Protein AF-A0A936RX05-F1 (afdb_monomer_lite)

Sequence (104 aa):
MRILAAISLMVVLGGCATAYQSEGLSGGFSETQLDTNVFRVSFRGNGYTRAERAEELALLRGAELTLKNGFTHFAIIDGRTREQSGTYTTPTQSYTTANATAYG

Radius of gyration: 24.79 Å; chains: 1; bounding box: 74×24×70 Å

Structure (mmCIF, N/CA/C/O backbone):
data_AF-A0A936RX05-F1
#
_entry.id   AF-A0A936RX05-F1
#
loop_
_atom_site.group_PDB
_atom_site.id
_atom_site.type_symbol
_atom_site.label_atom_id
_atom_site.label_alt_id
_atom_site.label_comp_id
_atom_site.label_asym_id
_atom_site.label_entity_id
_atom_site.label_seq_id
_atom_site.pdbx_PDB_ins_code
_atom_site.Cartn_x
_atom_site.Cartn_y
_atom_site.Cartn_z
_atom_site.occupancy
_atom_site.B_iso_or_equiv
_atom_site.auth_seq_id
_atom_site.auth_comp_id
_atom_site.auth_asym_id
_atom_site.auth_atom_id
_atom_site.pdbx_PDB_model_num
ATOM 1 N N . MET A 1 1 ? 31.936 6.430 16.801 1.00 51.91 1 MET A N 1
ATOM 2 C CA . MET A 1 1 ? 32.255 5.518 15.671 1.00 51.91 1 MET A CA 1
ATOM 3 C C . MET A 1 1 ? 31.470 4.206 15.673 1.00 51.91 1 MET A C 1
ATOM 5 O O . MET A 1 1 ? 31.024 3.819 14.607 1.00 51.91 1 MET A O 1
ATOM 9 N N . ARG A 1 2 ? 31.232 3.541 16.816 1.00 55.16 2 ARG A N 1
ATOM 10 C CA . ARG A 1 2 ? 30.469 2.270 16.861 1.00 55.16 2 ARG A CA 1
ATOM 11 C C . ARG A 1 2 ? 29.003 2.386 16.411 1.00 55.16 2 ARG A C 1
ATOM 13 O O . ARG A 1 2 ? 28.511 1.516 15.709 1.00 55.16 2 ARG A O 1
ATOM 20 N N . ILE A 1 3 ? 28.338 3.486 16.767 1.00 59.44 3 ILE A N 1
ATOM 21 C CA . ILE A 1 3 ? 26.919 3.721 16.445 1.00 59.44 3 ILE A CA 1
ATOM 22 C C . ILE A 1 3 ? 26.735 4.061 14.953 1.00 59.44 3 ILE A C 1
ATOM 24 O O . ILE A 1 3 ? 25.807 3.577 14.321 1.00 59.44 3 ILE A O 1
ATOM 28 N N . LEU A 1 4 ? 27.672 4.813 14.360 1.00 58.31 4 LEU A N 1
ATOM 29 C CA . LEU A 1 4 ? 27.675 5.127 12.923 1.00 58.31 4 LEU A CA 1
ATOM 30 C C . LEU A 1 4 ? 27.853 3.870 12.055 1.00 58.31 4 LEU A C 1
ATOM 32 O O . LEU A 1 4 ? 27.174 3.735 11.044 1.00 58.31 4 LEU A O 1
ATOM 36 N N . ALA A 1 5 ? 28.704 2.930 12.483 1.00 61.88 5 ALA A N 1
ATOM 37 C CA . ALA A 1 5 ? 28.878 1.644 11.803 1.00 61.88 5 ALA A CA 1
ATOM 38 C C . ALA A 1 5 ? 27.637 0.736 11.918 1.00 61.88 5 ALA A C 1
ATOM 40 O O . ALA A 1 5 ? 27.309 0.013 10.983 1.00 61.88 5 ALA A O 1
ATOM 41 N N . ALA A 1 6 ? 26.917 0.794 13.044 1.00 62.09 6 ALA A N 1
ATOM 42 C CA . ALA A 1 6 ? 25.669 0.051 13.219 1.00 62.09 6 ALA A CA 1
ATOM 43 C C . ALA A 1 6 ? 24.541 0.596 12.321 1.00 62.09 6 ALA A C 1
ATOM 45 O O . ALA A 1 6 ? 23.805 -0.184 11.722 1.00 62.09 6 ALA A O 1
ATOM 46 N N . ILE A 1 7 ? 24.449 1.923 12.166 1.00 64.69 7 ILE A N 1
ATOM 47 C CA . ILE A 1 7 ? 23.476 2.565 11.266 1.00 64.69 7 ILE A CA 1
ATOM 48 C C . ILE A 1 7 ? 23.805 2.254 9.799 1.00 64.69 7 ILE A C 1
ATOM 50 O O . ILE A 1 7 ? 22.902 1.914 9.037 1.00 64.69 7 ILE A O 1
ATOM 54 N N . SER A 1 8 ? 25.085 2.296 9.399 1.00 61.25 8 SER A N 1
ATOM 55 C CA . SER A 1 8 ? 25.472 1.954 8.022 1.00 61.25 8 SER A CA 1
ATOM 56 C C . SER A 1 8 ? 25.199 0.487 7.690 1.00 61.25 8 SER A C 1
ATOM 58 O O . SER A 1 8 ? 24.792 0.186 6.573 1.00 61.25 8 SER A O 1
ATOM 60 N N . LEU A 1 9 ? 25.375 -0.424 8.654 1.00 63.91 9 LEU A N 1
ATOM 61 C CA . LEU A 1 9 ? 25.053 -1.838 8.470 1.00 63.91 9 LEU A CA 1
ATOM 62 C C . LEU A 1 9 ? 23.541 -2.053 8.300 1.00 63.91 9 LEU A C 1
ATOM 64 O O . LEU A 1 9 ? 23.131 -2.843 7.459 1.00 63.91 9 LEU A O 1
ATOM 68 N N . MET A 1 10 ? 22.706 -1.308 9.027 1.00 60.25 10 MET A N 1
ATOM 69 C CA . MET A 1 10 ? 21.246 -1.425 8.942 1.00 60.25 10 MET A CA 1
ATOM 70 C C . MET A 1 10 ? 20.677 -0.917 7.605 1.00 60.25 10 MET A C 1
ATOM 72 O O . MET A 1 10 ? 19.705 -1.475 7.104 1.00 60.25 10 MET A O 1
ATOM 76 N N . VAL A 1 11 ? 21.316 0.083 6.987 1.00 61.34 11 VAL A N 1
ATOM 77 C CA . VAL A 1 11 ? 20.944 0.593 5.652 1.00 61.34 11 VAL A CA 1
ATOM 78 C C . VAL A 1 11 ? 21.242 -0.423 4.543 1.00 61.34 11 VAL A C 1
ATOM 80 O O . VAL A 1 11 ? 20.492 -0.501 3.576 1.00 61.34 11 VAL A O 1
ATOM 83 N N . VAL A 1 12 ? 22.283 -1.249 4.691 1.00 60.34 12 VAL A N 1
ATOM 84 C CA . VAL A 1 12 ? 22.654 -2.261 3.681 1.00 60.34 12 VAL A CA 1
ATOM 85 C C . VAL A 1 12 ? 21.680 -3.449 3.658 1.00 60.34 12 VAL A C 1
ATOM 87 O O . VAL A 1 12 ? 21.532 -4.091 2.621 1.00 60.34 12 VAL A O 1
ATOM 90 N N . LEU A 1 13 ? 20.966 -3.724 4.758 1.00 58.09 13 LEU A N 1
ATOM 91 C CA . LEU A 1 13 ? 19.925 -4.764 4.798 1.00 58.09 13 LEU A CA 1
ATOM 92 C C . LEU A 1 13 ? 18.538 -4.263 4.353 1.00 58.09 13 LEU A C 1
ATOM 94 O O . LEU A 1 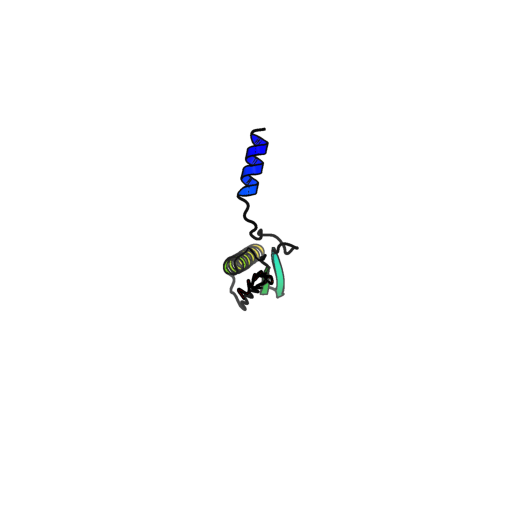13 ? 17.623 -5.071 4.183 1.00 58.09 13 LEU A O 1
ATOM 98 N N . GLY A 1 14 ? 18.368 -2.954 4.143 1.00 56.25 14 GLY A N 1
ATOM 99 C CA . GLY A 1 14 ? 17.151 -2.387 3.573 1.00 56.25 14 GLY A CA 1
ATOM 100 C C . GLY A 1 14 ? 17.071 -2.702 2.083 1.00 56.25 14 GLY A C 1
ATOM 101 O O . GLY A 1 14 ? 17.608 -1.966 1.259 1.00 56.25 14 GLY A O 1
ATOM 102 N N . GLY A 1 15 ? 16.419 -3.807 1.718 1.00 55.66 15 GLY A N 1
ATOM 103 C CA . GLY A 1 15 ? 16.159 -4.121 0.314 1.00 55.66 15 GLY A CA 1
ATOM 104 C C . GLY A 1 15 ? 15.426 -2.966 -0.380 1.00 55.66 15 GLY A C 1
ATOM 105 O O . GLY A 1 15 ? 14.539 -2.358 0.214 1.00 55.66 15 GLY A O 1
ATOM 106 N N . CYS A 1 16 ? 15.749 -2.691 -1.650 1.00 62.88 16 CYS A N 1
ATOM 107 C CA . CYS A 1 16 ? 15.069 -1.707 -2.519 1.00 62.88 16 CYS A CA 1
ATOM 108 C C . CYS A 1 16 ? 13.596 -2.060 -2.838 1.00 62.88 16 CYS A C 1
ATOM 110 O O . CYS A 1 16 ? 13.048 -1.643 -3.861 1.00 62.88 16 CYS A O 1
ATOM 112 N N . ALA A 1 17 ? 12.948 -2.851 -1.987 1.00 63.12 17 ALA A N 1
ATOM 113 C CA . ALA A 1 17 ? 11.536 -3.150 -2.087 1.00 63.12 17 ALA A CA 1
ATOM 114 C C . ALA A 1 17 ? 10.712 -1.903 -1.755 1.00 63.12 17 ALA A C 1
ATOM 116 O O . ALA A 1 17 ? 11.124 -1.012 -1.009 1.00 63.12 17 ALA A O 1
ATOM 117 N N . THR A 1 18 ? 9.525 -1.840 -2.337 1.00 72.62 18 THR A N 1
ATOM 118 C CA . THR A 1 18 ? 8.581 -0.749 -2.109 1.00 72.62 18 THR A CA 1
ATOM 119 C C . THR A 1 18 ? 8.112 -0.776 -0.659 1.00 72.62 18 THR A C 1
ATOM 121 O O . THR A 1 18 ? 7.586 -1.788 -0.195 1.00 72.62 18 THR A O 1
ATOM 124 N N . ALA A 1 19 ? 8.313 0.325 0.066 1.00 75.81 19 ALA A N 1
ATOM 125 C CA . ALA A 1 19 ? 7.802 0.465 1.424 1.00 75.81 19 ALA A CA 1
ATOM 126 C C . ALA A 1 19 ? 6.263 0.510 1.424 1.00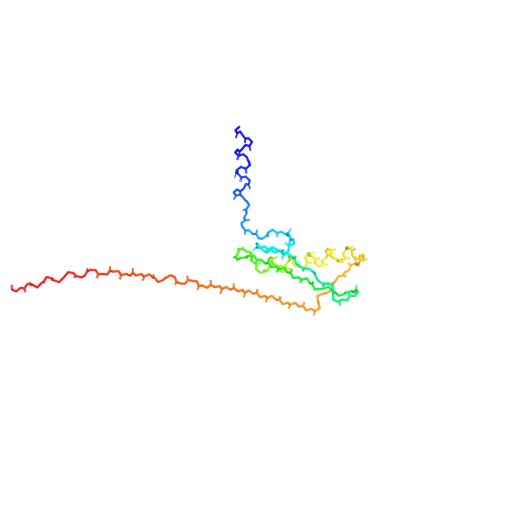 75.81 19 ALA A C 1
ATOM 128 O O . ALA A 1 19 ? 5.643 0.949 0.453 1.00 75.81 19 ALA A O 1
ATOM 129 N N . TYR A 1 20 ? 5.642 0.078 2.525 1.00 83.12 20 TYR A N 1
ATOM 130 C CA . TYR A 1 20 ? 4.204 0.249 2.730 1.00 83.12 20 TYR A CA 1
ATOM 131 C C . TYR A 1 20 ? 3.913 1.704 3.111 1.00 83.12 20 TYR A C 1
ATOM 133 O O . TYR A 1 20 ? 4.074 2.107 4.261 1.00 83.12 20 TYR A O 1
ATOM 141 N N . GLN A 1 21 ? 3.551 2.507 2.118 1.00 83.81 21 GLN A N 1
ATOM 142 C CA . GLN A 1 21 ? 3.328 3.946 2.246 1.00 83.81 21 GLN A CA 1
ATOM 143 C C . GLN A 1 21 ? 2.251 4.398 1.259 1.00 83.81 21 GLN A C 1
ATOM 145 O O . GLN A 1 21 ? 1.952 3.676 0.307 1.00 83.81 21 GLN A O 1
ATOM 150 N N . SER A 1 22 ? 1.705 5.598 1.462 1.00 85.81 22 SER A N 1
ATOM 151 C CA . SER A 1 22 ? 0.820 6.233 0.480 1.00 85.81 22 SER A CA 1
ATOM 152 C C . SER A 1 22 ? 1.525 6.374 -0.871 1.00 85.81 22 SER A C 1
ATOM 154 O O . SER A 1 22 ? 2.741 6.564 -0.920 1.00 85.81 22 SER A O 1
ATOM 156 N N . GLU A 1 23 ? 0.763 6.293 -1.959 1.00 85.19 23 GLU A N 1
ATOM 157 C CA . GLU A 1 23 ? 1.270 6.376 -3.328 1.00 85.19 23 GLU A CA 1
ATOM 158 C C . GLU A 1 23 ? 2.222 7.569 -3.530 1.00 85.19 23 GLU A C 1
ATOM 160 O O . GLU A 1 23 ? 1.885 8.720 -3.251 1.00 85.19 23 GLU A O 1
ATOM 165 N N . GLY A 1 24 ? 3.429 7.271 -4.019 1.00 82.25 24 GLY A N 1
ATOM 166 C CA . GLY A 1 24 ? 4.476 8.247 -4.309 1.00 82.25 24 GLY A CA 1
ATOM 167 C C . GLY A 1 24 ? 5.392 7.794 -5.449 1.00 82.25 24 GLY A C 1
ATOM 168 O O . GLY A 1 24 ? 5.112 6.819 -6.148 1.00 82.25 24 GLY A O 1
ATOM 169 N N . LEU A 1 25 ? 6.521 8.488 -5.637 1.00 73.44 25 LEU A N 1
ATOM 170 C CA . LEU A 1 25 ? 7.446 8.244 -6.759 1.00 73.44 25 LEU A CA 1
ATOM 171 C C . LEU A 1 25 ? 8.029 6.823 -6.786 1.00 73.44 25 LEU A C 1
ATOM 173 O O . LEU A 1 25 ? 8.281 6.282 -7.859 1.00 73.44 25 LEU A O 1
ATOM 177 N N . SER A 1 26 ? 8.234 6.210 -5.619 1.00 78.62 26 SER A N 1
ATOM 178 C CA . SER A 1 26 ? 8.760 4.847 -5.491 1.00 78.62 26 SER A CA 1
ATOM 179 C C . SER A 1 26 ? 7.674 3.767 -5.435 1.00 78.62 26 SER A C 1
ATOM 181 O O . SER A 1 26 ? 8.012 2.596 -5.265 1.00 78.62 26 SER A O 1
ATOM 183 N N . GLY A 1 27 ? 6.400 4.140 -5.599 1.00 86.06 27 GLY A N 1
ATOM 184 C CA . GLY A 1 27 ? 5.243 3.272 -5.392 1.00 86.06 27 GLY A CA 1
ATOM 185 C C . GLY A 1 27 ? 4.559 3.492 -4.039 1.00 86.06 27 GLY A C 1
ATOM 186 O O . GLY A 1 27 ? 4.961 4.359 -3.258 1.00 86.06 27 GLY A O 1
ATOM 187 N N . GLY A 1 28 ? 3.503 2.723 -3.780 1.00 88.56 28 GLY A N 1
ATOM 188 C CA . GLY A 1 28 ? 2.694 2.802 -2.562 1.00 88.56 28 GLY A CA 1
ATOM 189 C C . GLY A 1 28 ? 1.247 2.349 -2.766 1.00 88.56 28 GLY A C 1
ATOM 190 O O . GLY A 1 28 ? 0.869 1.916 -3.856 1.00 88.56 28 GLY A O 1
ATOM 191 N N . PHE A 1 29 ? 0.441 2.450 -1.710 1.00 90.94 29 PHE A N 1
ATOM 192 C CA . PHE A 1 29 ? -0.994 2.186 -1.746 1.00 90.94 29 PHE A CA 1
ATOM 193 C C . PHE A 1 29 ? -1.792 3.462 -2.029 1.00 90.94 29 PHE A C 1
ATOM 195 O O . PHE A 1 29 ? -1.431 4.557 -1.601 1.00 90.94 29 PHE A O 1
ATOM 202 N N . SER A 1 30 ? -2.918 3.301 -2.709 1.00 91.31 30 SER A N 1
ATOM 203 C CA . SER A 1 30 ? -3.913 4.338 -2.950 1.00 91.31 30 SER A CA 1
ATOM 204 C C . SER A 1 30 ? -5.297 3.742 -2.735 1.00 91.31 30 SER A C 1
ATOM 206 O O . SER A 1 30 ? -5.540 2.574 -3.058 1.00 91.31 30 SER A O 1
ATOM 208 N N . GLU A 1 31 ? -6.187 4.523 -2.134 1.00 91.06 31 GLU A N 1
ATOM 209 C CA . GLU A 1 31 ? -7.547 4.110 -1.811 1.00 91.06 31 GLU A CA 1
ATOM 210 C C . GLU A 1 31 ? -8.553 5.140 -2.311 1.00 91.06 31 GLU A C 1
ATOM 212 O O . GLU A 1 31 ? -8.339 6.348 -2.234 1.00 91.06 31 GLU A O 1
ATOM 217 N N . THR A 1 32 ? -9.666 4.662 -2.850 1.00 92.19 32 THR A N 1
ATOM 218 C CA . THR A 1 32 ? -10.755 5.507 -3.336 1.00 92.19 32 THR A CA 1
ATOM 219 C C . THR A 1 32 ? -12.077 4.892 -2.919 1.00 92.19 32 THR A C 1
ATOM 221 O O . THR A 1 32 ? -12.369 3.741 -3.245 1.00 92.19 32 THR A O 1
ATOM 224 N N . GLN A 1 33 ? -12.890 5.659 -2.202 1.00 91.94 33 GLN A N 1
ATOM 225 C CA . GLN A 1 33 ? -14.243 5.247 -1.859 1.00 91.94 33 GLN A CA 1
ATOM 226 C C . GLN A 1 33 ? -15.146 5.404 -3.086 1.00 91.94 33 GLN A C 1
ATOM 228 O O . GLN A 1 33 ? -15.229 6.488 -3.659 1.00 91.94 33 GLN A O 1
ATOM 233 N N . LEU A 1 34 ? -15.786 4.314 -3.505 1.00 90.94 34 LEU A N 1
ATOM 234 C CA . LEU A 1 34 ? -16.743 4.311 -4.615 1.00 90.94 34 LEU A CA 1
ATOM 235 C C . LEU A 1 34 ? -18.185 4.392 -4.107 1.00 90.94 34 LEU A C 1
ATOM 237 O O . LEU A 1 34 ? -19.026 4.994 -4.764 1.00 90.94 34 LEU A O 1
ATOM 241 N N . ASP A 1 35 ? -18.453 3.795 -2.946 1.00 89.75 35 ASP A N 1
ATOM 242 C CA . ASP A 1 35 ? -19.753 3.808 -2.274 1.00 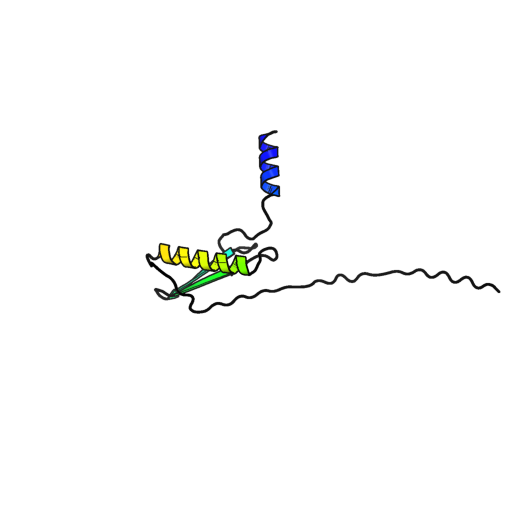89.75 35 ASP A CA 1
ATOM 243 C C . ASP A 1 35 ? -19.556 3.665 -0.751 1.00 89.75 35 ASP A C 1
ATOM 245 O O . ASP A 1 35 ? -18.438 3.514 -0.251 1.00 89.75 35 ASP A O 1
ATOM 249 N N . THR A 1 36 ? -20.648 3.670 0.004 1.00 86.31 36 THR A N 1
ATOM 250 C CA . THR A 1 36 ? -20.698 3.545 1.466 1.00 86.31 36 THR A CA 1
ATOM 251 C C . THR A 1 36 ? -19.952 2.306 1.976 1.00 86.31 36 THR A C 1
ATOM 253 O O . THR A 1 36 ? -19.274 2.368 2.997 1.00 86.31 36 THR A O 1
ATOM 256 N N . ASN A 1 37 ? -20.033 1.189 1.250 1.00 88.00 37 ASN A N 1
ATOM 257 C CA . ASN A 1 37 ? -19.390 -0.088 1.578 1.00 88.00 37 ASN A CA 1
ATOM 258 C C . ASN A 1 37 ? -18.480 -0.618 0.453 1.00 88.00 37 ASN A C 1
ATOM 260 O O . ASN A 1 37 ? -18.074 -1.779 0.496 1.00 88.00 37 ASN A O 1
ATOM 264 N N . VAL A 1 38 ? -18.160 0.206 -0.551 1.00 90.06 38 VAL A N 1
ATOM 265 C CA . VAL A 1 38 ? -17.332 -0.198 -1.696 1.00 90.06 38 VAL A CA 1
ATOM 266 C C . VAL A 1 38 ? -16.107 0.700 -1.790 1.00 90.06 38 VAL A C 1
ATOM 268 O O . VAL A 1 38 ? -16.207 1.905 -2.025 1.00 90.06 38 VAL A O 1
ATOM 271 N N . PHE A 1 39 ? -14.933 0.086 -1.661 1.00 91.44 39 PHE A N 1
ATOM 272 C CA . PHE A 1 39 ? -13.642 0.760 -1.731 1.00 91.44 39 PHE A CA 1
ATOM 273 C C . PHE A 1 39 ? -12.789 0.129 -2.826 1.00 91.44 39 PHE A C 1
ATOM 275 O O . PHE A 1 39 ? -12.668 -1.092 -2.920 1.00 91.44 39 PHE A O 1
ATOM 282 N N . ARG A 1 40 ? -12.174 0.974 -3.651 1.00 91.56 40 ARG A N 1
ATOM 283 C CA . ARG A 1 40 ? -11.124 0.577 -4.585 1.00 91.56 40 ARG A CA 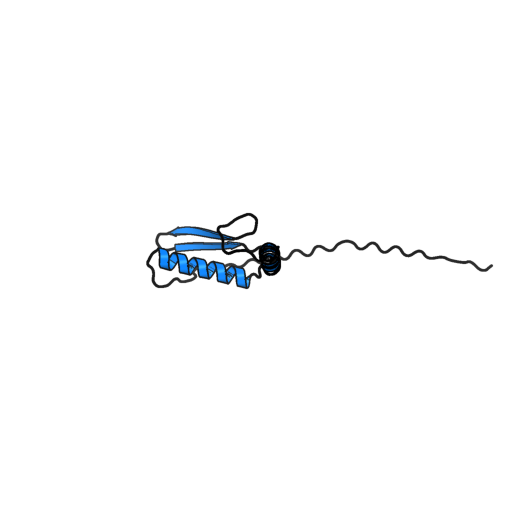1
ATOM 284 C C . ARG A 1 40 ? -9.782 0.785 -3.902 1.00 91.56 40 ARG A C 1
ATOM 286 O O . ARG A 1 40 ? -9.467 1.901 -3.499 1.00 91.56 40 ARG A O 1
ATOM 293 N N . VAL A 1 41 ? -8.998 -0.279 -3.810 1.00 92.19 41 VAL A N 1
ATOM 294 C CA . VAL A 1 41 ? -7.631 -0.246 -3.288 1.00 92.19 41 VAL A CA 1
ATOM 295 C C . VAL A 1 41 ? -6.685 -0.640 -4.410 1.00 92.19 41 VAL A C 1
ATOM 297 O O . VAL A 1 41 ? -6.913 -1.633 -5.099 1.00 92.19 41 VAL A O 1
ATOM 300 N N . SER A 1 42 ? -5.630 0.139 -4.605 1.00 90.12 42 SER A N 1
ATOM 301 C CA . SER A 1 42 ? -4.577 -0.150 -5.576 1.00 90.12 42 SER A CA 1
ATOM 302 C C . SER A 1 42 ? -3.216 -0.030 -4.916 1.00 90.12 42 SER A C 1
ATOM 304 O O . SER A 1 42 ? -2.953 0.949 -4.222 1.00 90.12 42 SER A O 1
ATOM 306 N N . PHE A 1 43 ? -2.340 -1.000 -5.161 1.00 90.25 43 PHE A N 1
ATOM 307 C CA . PHE A 1 43 ? -0.952 -0.947 -4.725 1.00 90.25 43 PHE A CA 1
ATOM 308 C C . PHE A 1 43 ? -0.030 -0.921 -5.939 1.00 90.25 43 PHE A C 1
ATOM 310 O O . PHE A 1 43 ? -0.117 -1.780 -6.818 1.00 90.25 43 PHE A O 1
ATOM 317 N N . ARG A 1 44 ? 0.871 0.058 -5.984 1.00 87.88 44 ARG A N 1
ATOM 318 C CA . ARG A 1 44 ? 1.871 0.192 -7.038 1.00 87.88 44 ARG A CA 1
ATOM 319 C C . ARG A 1 44 ? 3.242 -0.166 -6.484 1.00 87.88 44 ARG A C 1
ATOM 321 O O . ARG A 1 44 ? 3.796 0.573 -5.677 1.00 87.88 44 ARG A O 1
ATOM 328 N N . GLY A 1 45 ? 3.784 -1.298 -6.925 1.00 83.69 45 GLY A N 1
ATOM 329 C CA . GLY A 1 45 ? 5.170 -1.682 -6.661 1.00 83.69 45 GLY A CA 1
ATOM 330 C C . GLY A 1 45 ? 6.155 -0.986 -7.607 1.00 83.69 45 GLY A C 1
ATOM 331 O O . GLY A 1 45 ? 5.794 -0.558 -8.703 1.00 83.69 45 GLY A O 1
ATOM 332 N N . ASN A 1 46 ? 7.414 -0.887 -7.184 1.00 79.44 46 ASN A N 1
ATOM 333 C CA . ASN A 1 46 ? 8.542 -0.584 -8.067 1.00 79.44 46 ASN A CA 1
ATOM 334 C C . ASN A 1 46 ? 9.017 -1.866 -8.785 1.00 79.44 46 ASN A C 1
ATOM 336 O O . ASN A 1 46 ? 8.594 -2.965 -8.436 1.00 79.44 46 ASN A O 1
ATOM 340 N N . GLY A 1 47 ? 9.931 -1.745 -9.755 1.00 72.44 47 GLY A N 1
ATOM 341 C CA . GLY A 1 47 ? 10.455 -2.892 -10.521 1.00 72.44 47 GLY A CA 1
ATOM 342 C C . GLY A 1 47 ? 11.250 -3.934 -9.715 1.00 72.44 47 GLY A C 1
ATOM 343 O O . GLY A 1 47 ? 11.676 -4.932 -10.286 1.00 72.44 47 GLY A O 1
ATOM 344 N N . TYR A 1 48 ? 11.457 -3.719 -8.412 1.00 74.75 48 TYR A N 1
ATOM 345 C CA . TYR A 1 48 ? 12.094 -4.669 -7.495 1.00 74.75 48 TYR A CA 1
ATOM 346 C C . TYR A 1 48 ? 11.079 -5.411 -6.610 1.00 74.75 48 TYR A C 1
ATOM 348 O O . TYR A 1 48 ? 11.434 -6.392 -5.954 1.00 74.75 48 TYR A O 1
ATOM 356 N N . THR A 1 49 ? 9.823 -4.959 -6.578 1.00 79.75 49 THR A N 1
ATOM 357 C CA . THR A 1 49 ? 8.740 -5.589 -5.821 1.00 79.75 49 THR A CA 1
ATOM 358 C C . THR A 1 49 ? 7.999 -6.570 -6.713 1.00 79.75 49 THR A C 1
ATOM 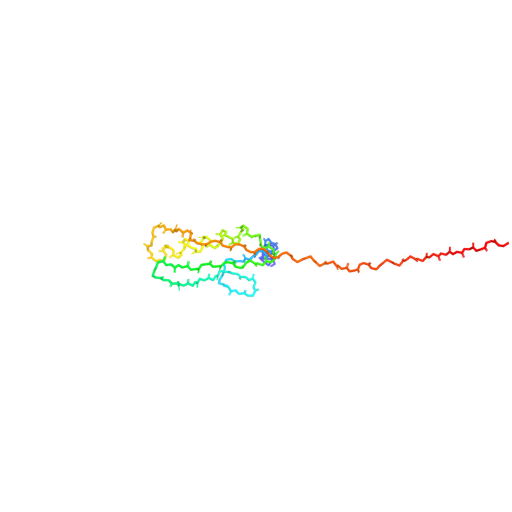360 O O . THR A 1 49 ? 7.522 -6.211 -7.786 1.00 79.75 49 THR A O 1
ATOM 363 N N . ARG A 1 50 ? 7.895 -7.817 -6.248 1.00 81.56 50 ARG A N 1
ATOM 364 C CA . ARG A 1 50 ? 7.134 -8.868 -6.933 1.00 81.56 50 ARG A CA 1
ATOM 365 C C . ARG A 1 50 ? 5.644 -8.527 -6.944 1.00 81.56 50 ARG A C 1
ATOM 367 O O . ARG A 1 50 ? 5.157 -7.904 -5.997 1.00 81.56 50 ARG A O 1
ATOM 374 N N . ALA A 1 51 ? 4.926 -8.940 -7.980 1.00 82.94 51 ALA A N 1
ATOM 375 C CA . ALA A 1 51 ? 3.508 -8.624 -8.109 1.00 82.94 51 ALA A CA 1
ATOM 376 C C . ALA A 1 51 ? 2.669 -9.263 -7.006 1.00 82.94 51 ALA A C 1
ATOM 378 O O . ALA A 1 51 ? 1.806 -8.595 -6.447 1.00 82.94 51 ALA A O 1
ATOM 379 N N . GLU A 1 52 ? 3.011 -10.484 -6.596 1.00 84.44 52 GLU A N 1
ATOM 380 C CA . GLU A 1 52 ? 2.360 -11.174 -5.482 1.00 84.44 52 GLU A CA 1
ATOM 381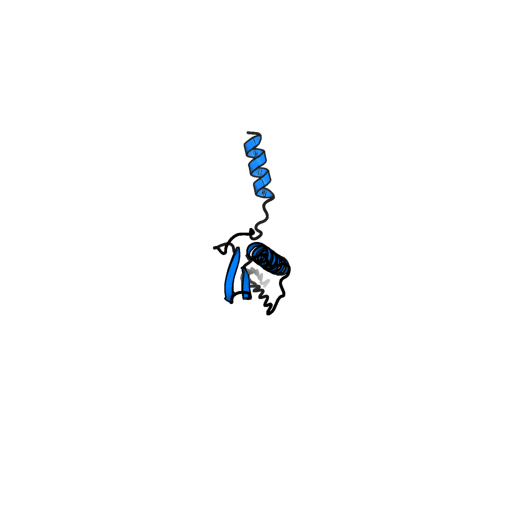 C C . GLU A 1 52 ? 2.476 -10.346 -4.200 1.00 84.44 52 GLU A C 1
ATOM 383 O O . GLU A 1 52 ? 1.513 -10.172 -3.459 1.00 84.44 52 GLU A O 1
ATOM 388 N N . ARG A 1 53 ? 3.643 -9.727 -3.972 1.00 86.19 53 ARG A N 1
ATOM 389 C CA . ARG A 1 53 ? 3.836 -8.850 -2.816 1.00 86.19 53 ARG A CA 1
ATOM 390 C C . ARG A 1 53 ? 2.996 -7.576 -2.917 1.00 86.19 53 ARG A C 1
ATOM 392 O O . ARG A 1 53 ? 2.508 -7.092 -1.901 1.00 86.19 53 ARG A O 1
ATOM 399 N N . ALA A 1 54 ? 2.842 -7.014 -4.113 1.00 87.44 54 ALA A N 1
ATOM 400 C CA . ALA A 1 54 ? 1.977 -5.857 -4.328 1.00 87.44 54 ALA A CA 1
ATOM 401 C C . ALA A 1 54 ? 0.498 -6.198 -4.069 1.00 87.44 54 ALA A C 1
ATOM 403 O O . ALA A 1 54 ? -0.197 -5.423 -3.412 1.00 87.44 54 ALA A O 1
ATOM 404 N N . GLU A 1 55 ? 0.036 -7.366 -4.519 1.00 87.94 55 GLU A N 1
ATOM 405 C CA . GLU A 1 55 ? -1.315 -7.867 -4.251 1.00 87.94 55 GLU A CA 1
ATOM 406 C C . GLU A 1 55 ? -1.564 -8.071 -2.754 1.00 87.94 55 GLU A C 1
ATOM 408 O O . GLU A 1 55 ? -2.546 -7.559 -2.218 1.00 87.94 55 GLU A O 1
ATOM 413 N N . GLU A 1 56 ? -0.649 -8.743 -2.051 1.00 89.81 56 GLU A N 1
ATOM 414 C CA . GLU A 1 56 ? -0.732 -8.933 -0.598 1.00 89.81 56 GLU A CA 1
ATOM 415 C C . GLU A 1 56 ? -0.863 -7.603 0.152 1.00 89.81 56 GLU A C 1
ATOM 417 O O . GLU A 1 56 ? -1.645 -7.486 1.096 1.00 89.81 56 GLU A O 1
ATOM 422 N N . LEU A 1 57 ? -0.110 -6.582 -0.267 1.00 91.06 57 LEU A N 1
ATOM 423 C CA . LEU A 1 57 ? -0.165 -5.255 0.345 1.00 91.06 57 LEU A CA 1
ATOM 424 C C . LEU A 1 57 ? -1.472 -4.520 0.020 1.00 91.06 57 LEU A C 1
ATOM 426 O O . LEU A 1 57 ? -1.985 -3.793 0.873 1.00 91.06 57 LEU A O 1
ATOM 430 N N . ALA A 1 58 ? -2.050 -4.731 -1.166 1.00 90.69 58 ALA A N 1
ATOM 431 C CA . ALA A 1 58 ? -3.384 -4.228 -1.488 1.00 90.69 58 ALA A CA 1
ATOM 432 C C . ALA A 1 58 ? -4.462 -4.891 -0.611 1.00 90.69 58 ALA A C 1
ATOM 434 O O . ALA A 1 58 ? -5.344 -4.204 -0.092 1.00 90.69 58 ALA A O 1
ATOM 435 N N . LEU A 1 59 ? -4.365 -6.205 -0.382 1.00 91.50 59 LEU A N 1
ATOM 436 C CA . LEU A 1 59 ? -5.277 -6.940 0.501 1.00 91.50 59 LEU A CA 1
ATOM 437 C C . LEU A 1 59 ? -5.146 -6.499 1.959 1.00 91.50 59 LEU A C 1
ATOM 439 O O . LEU A 1 59 ? -6.159 -6.268 2.621 1.00 91.50 59 LEU A O 1
ATOM 443 N N . LEU A 1 60 ? -3.913 -6.322 2.442 1.00 93.00 60 LEU A N 1
ATOM 444 C CA . LEU A 1 60 ? -3.643 -5.772 3.770 1.00 93.00 60 LEU A CA 1
ATOM 445 C C . LEU A 1 60 ? -4.324 -4.411 3.939 1.00 93.00 60 LEU A C 1
ATOM 447 O O . LEU A 1 60 ? -5.005 -4.179 4.938 1.00 93.00 60 LEU A O 1
ATOM 451 N N . ARG A 1 61 ? -4.209 -3.536 2.936 1.00 93.50 61 ARG A N 1
ATOM 452 C CA . ARG A 1 61 ? -4.843 -2.219 2.982 1.00 93.50 61 ARG A CA 1
ATOM 453 C C . ARG A 1 61 ? -6.372 -2.304 2.982 1.00 93.50 61 ARG A C 1
ATOM 455 O O . ARG A 1 61 ? -7.027 -1.550 3.702 1.00 93.50 61 ARG A O 1
ATOM 462 N N . GLY A 1 62 ? -6.945 -3.251 2.240 1.00 92.00 62 GLY A N 1
ATOM 463 C CA . GLY A 1 62 ? -8.375 -3.563 2.302 1.00 92.00 62 GLY A CA 1
ATOM 464 C C . GLY A 1 62 ? -8.826 -3.987 3.705 1.00 92.00 62 GLY A C 1
ATOM 465 O O . GLY A 1 62 ? -9.833 -3.486 4.212 1.00 92.00 62 GLY A O 1
ATOM 466 N N . ALA A 1 63 ? -8.052 -4.840 4.379 1.00 92.94 63 ALA A N 1
ATOM 467 C CA . ALA A 1 63 ? -8.330 -5.256 5.754 1.00 92.94 63 ALA A CA 1
ATOM 468 C C . ALA A 1 63 ? -8.249 -4.079 6.746 1.00 92.94 63 ALA A C 1
ATOM 470 O O . ALA A 1 63 ? -9.125 -3.923 7.597 1.00 92.94 63 ALA A O 1
ATOM 471 N N . GLU A 1 64 ? -7.252 -3.203 6.607 1.00 92.44 64 GLU A N 1
ATOM 472 C CA . GLU A 1 64 ? -7.131 -1.994 7.433 1.00 92.44 64 GLU A CA 1
ATOM 473 C C . GLU A 1 64 ? -8.326 -1.052 7.254 1.00 92.44 64 GLU A C 1
ATOM 475 O O . GLU A 1 64 ? -8.869 -0.545 8.237 1.00 92.44 64 GLU A O 1
ATOM 480 N N . LEU A 1 65 ? -8.777 -0.844 6.012 1.00 92.31 65 LEU A N 1
ATOM 481 C CA . LEU A 1 65 ? -9.981 -0.063 5.725 1.00 92.31 65 LEU A CA 1
ATOM 482 C C . LEU A 1 65 ? -11.231 -0.688 6.343 1.00 92.31 65 LEU A C 1
ATOM 484 O O . LEU A 1 65 ? -12.085 0.031 6.860 1.00 92.31 65 LEU A O 1
ATOM 488 N N . THR A 1 66 ? -11.324 -2.014 6.326 1.00 92.88 66 THR A N 1
ATOM 489 C CA . THR A 1 66 ? -12.434 -2.765 6.925 1.00 92.88 66 THR A CA 1
ATOM 490 C C . THR A 1 66 ? -12.515 -2.489 8.424 1.00 92.88 66 THR A C 1
ATOM 492 O O . THR A 1 66 ? -13.559 -2.062 8.916 1.00 92.88 66 THR A O 1
ATOM 495 N N . LEU A 1 67 ? -11.385 -2.618 9.128 1.00 93.38 67 LEU A N 1
ATOM 496 C CA . LEU A 1 67 ? -11.289 -2.331 10.561 1.00 93.38 67 LEU A CA 1
ATOM 497 C C . LEU A 1 67 ? -11.554 -0.854 10.873 1.00 93.38 67 LEU A C 1
ATOM 499 O O . LEU A 1 67 ? -12.273 -0.543 11.820 1.00 93.38 67 LEU A O 1
ATOM 503 N N . LYS A 1 68 ? -11.023 0.064 10.056 1.00 91.75 68 LYS A N 1
ATOM 504 C CA . LYS A 1 68 ? -11.207 1.513 10.228 1.00 91.75 68 LYS A CA 1
ATOM 505 C C . LYS A 1 68 ? -12.672 1.939 10.104 1.00 91.75 68 LYS A C 1
ATOM 507 O O . LYS A 1 68 ? -13.092 2.857 10.800 1.00 91.75 68 LYS A O 1
ATOM 512 N N . ASN A 1 69 ? -13.438 1.280 9.237 1.00 90.88 69 ASN A N 1
ATOM 513 C CA . ASN A 1 69 ? -14.867 1.540 9.057 1.00 90.88 69 ASN A CA 1
ATOM 514 C C . ASN A 1 69 ? -15.763 0.706 9.998 1.00 90.88 69 ASN A C 1
ATOM 516 O O . ASN A 1 69 ? -16.983 0.837 9.946 1.00 90.88 69 ASN A O 1
ATOM 520 N N . GLY A 1 70 ? -15.188 -0.134 10.868 1.00 92.56 70 GLY A N 1
ATOM 521 C CA . GLY A 1 70 ? -15.942 -0.944 11.831 1.00 92.56 70 GLY A CA 1
ATOM 522 C C . GLY A 1 70 ? -16.616 -2.186 11.237 1.00 92.56 70 GLY A C 1
ATOM 523 O O . GLY A 1 70 ? -17.518 -2.751 11.854 1.00 92.56 70 GLY A O 1
ATOM 524 N N . PHE A 1 71 ? -16.195 -2.625 10.052 1.00 91.50 71 PHE A N 1
ATOM 525 C CA . PHE A 1 71 ? -16.660 -3.871 9.449 1.00 91.50 71 PHE A CA 1
ATOM 526 C C . PHE A 1 71 ? -15.855 -5.069 9.973 1.00 91.50 71 PHE A C 1
ATOM 528 O O . PHE A 1 71 ? -14.727 -4.931 10.444 1.00 91.50 71 PHE A O 1
ATOM 535 N N . THR A 1 72 ? -16.428 -6.270 9.877 1.00 91.38 72 THR A N 1
ATOM 536 C CA . THR A 1 72 ? -15.791 -7.511 10.359 1.00 91.38 72 THR A CA 1
ATOM 537 C C . THR A 1 72 ? -15.077 -8.290 9.259 1.00 91.38 72 THR A C 1
ATOM 539 O O . THR A 1 72 ? -14.125 -9.011 9.538 1.00 91.38 72 THR A O 1
ATOM 542 N N . HIS A 1 73 ? -15.529 -8.150 8.013 1.00 90.44 73 HIS A N 1
ATOM 543 C CA . HIS A 1 73 ? -15.026 -8.887 6.859 1.00 90.44 73 HIS A CA 1
ATOM 544 C C . HIS A 1 73 ? -15.083 -7.996 5.616 1.00 90.44 73 HIS A C 1
ATOM 546 O O . HIS A 1 73 ? -15.902 -7.078 5.544 1.00 90.44 73 HIS A O 1
ATOM 552 N N . PHE A 1 74 ? -14.256 -8.308 4.622 1.00 92.62 74 PHE A N 1
ATOM 553 C CA . PHE A 1 74 ? -14.348 -7.739 3.281 1.00 92.62 74 PHE A CA 1
ATOM 554 C C . PHE A 1 74 ? -14.371 -8.853 2.240 1.00 92.62 74 PHE A C 1
ATOM 556 O O . PHE A 1 74 ? -13.918 -9.969 2.493 1.00 92.62 74 PHE A O 1
ATOM 563 N N . ALA A 1 75 ? -14.896 -8.533 1.063 1.00 91.00 75 ALA A N 1
ATOM 564 C CA . ALA A 1 75 ? -14.892 -9.414 -0.092 1.00 91.00 75 ALA A CA 1
ATOM 565 C C . ALA A 1 75 ? -14.284 -8.679 -1.288 1.00 91.00 75 ALA A C 1
ATOM 567 O O . ALA A 1 75 ? -14.472 -7.473 -1.454 1.00 91.00 75 ALA A O 1
ATOM 568 N N . ILE A 1 76 ? -13.551 -9.412 -2.122 1.00 90.44 76 ILE A N 1
ATOM 569 C CA . ILE A 1 76 ? -12.965 -8.881 -3.352 1.00 90.44 76 ILE A CA 1
ATOM 570 C C . ILE A 1 76 ? -14.030 -8.976 -4.445 1.00 90.44 76 ILE A C 1
ATOM 572 O O . ILE A 1 76 ? -14.468 -10.072 -4.784 1.00 90.44 76 ILE A O 1
ATOM 576 N N . ILE A 1 77 ? -14.463 -7.828 -4.970 1.00 88.25 77 ILE A N 1
ATOM 577 C CA . ILE A 1 77 ? -15.500 -7.749 -6.014 1.00 88.25 77 ILE A CA 1
ATOM 578 C C . ILE A 1 77 ? -14.875 -7.831 -7.413 1.00 88.25 77 ILE A C 1
ATOM 580 O O . ILE A 1 77 ? -15.390 -8.519 -8.286 1.00 88.25 77 ILE A O 1
ATOM 584 N N . ASP A 1 78 ? -13.758 -7.131 -7.620 1.00 83.94 78 ASP A N 1
ATOM 585 C CA . ASP A 1 78 ? -12.966 -7.156 -8.851 1.00 83.94 78 ASP A CA 1
ATOM 586 C C . ASP A 1 78 ? -11.482 -7.095 -8.472 1.00 83.94 78 ASP A C 1
ATOM 588 O O . ASP A 1 78 ? -11.094 -6.332 -7.583 1.00 83.94 78 ASP A O 1
ATOM 592 N N . GLY A 1 79 ? -10.664 -7.911 -9.132 1.00 80.56 79 GLY A N 1
ATOM 593 C CA . GLY A 1 79 ? -9.229 -8.024 -8.889 1.00 80.56 79 GLY A CA 1
ATOM 594 C C . GLY A 1 79 ? -8.485 -7.987 -10.214 1.00 80.56 79 GLY A C 1
ATOM 595 O O . GLY A 1 79 ? -8.725 -8.815 -11.091 1.00 80.56 79 GLY A O 1
ATOM 596 N N . ARG A 1 80 ? -7.590 -7.010 -10.383 1.00 78.00 80 ARG A N 1
ATOM 597 C CA . ARG A 1 80 ? -6.761 -6.884 -11.585 1.00 78.00 80 ARG A CA 1
ATOM 598 C C . ARG A 1 80 ? -5.310 -6.685 -11.196 1.00 78.00 80 ARG A C 1
ATOM 600 O O . ARG A 1 80 ? -4.974 -5.670 -10.591 1.00 78.00 80 ARG A O 1
ATOM 607 N N . THR A 1 81 ? -4.466 -7.596 -11.656 1.00 77.31 81 THR A N 1
ATOM 608 C CA . THR A 1 81 ? -3.014 -7.498 -11.512 1.00 77.31 81 THR A CA 1
ATOM 609 C C . THR A 1 81 ? -2.402 -7.225 -12.867 1.00 77.31 81 THR A C 1
ATOM 611 O O . THR A 1 81 ? -2.738 -7.863 -13.866 1.00 77.31 81 THR A O 1
ATOM 614 N N . ARG A 1 82 ? -1.522 -6.228 -12.921 1.00 71.75 82 ARG A N 1
ATOM 615 C CA . ARG A 1 82 ? -0.785 -5.881 -14.132 1.00 71.75 82 ARG A CA 1
ATOM 616 C C . ARG A 1 82 ? 0.697 -5.838 -13.814 1.00 71.75 82 ARG A C 1
ATOM 618 O O . ARG A 1 82 ? 1.167 -4.918 -13.153 1.00 71.75 82 ARG A O 1
ATOM 625 N N . GLU A 1 83 ? 1.417 -6.793 -14.378 1.00 66.50 83 GLU A N 1
ATOM 626 C CA . GLU A 1 83 ? 2.871 -6.780 -14.446 1.00 66.50 83 GLU A CA 1
ATOM 627 C C . GLU A 1 83 ? 3.318 -6.167 -15.771 1.00 66.50 83 GLU A C 1
ATOM 629 O O . GLU A 1 83 ? 2.770 -6.465 -16.834 1.00 66.50 83 GLU A O 1
ATOM 634 N N . GLN A 1 84 ? 4.300 -5.270 -15.718 1.00 62.72 84 GLN A N 1
ATOM 635 C CA . GLN A 1 84 ? 4.961 -4.739 -16.906 1.00 62.72 84 GLN A CA 1
ATOM 636 C C . GLN A 1 84 ? 6.453 -5.035 -16.804 1.00 62.72 84 GLN A C 1
ATOM 638 O O . GLN A 1 84 ? 7.178 -4.366 -16.071 1.00 62.72 84 GLN A O 1
ATOM 643 N N . SER A 1 85 ? 6.906 -6.035 -17.555 1.00 59.31 85 SER A N 1
ATOM 644 C CA . SER A 1 85 ? 8.322 -6.374 -17.690 1.00 59.31 85 SER A CA 1
ATOM 645 C C . SER A 1 85 ? 8.864 -5.750 -18.976 1.00 59.31 85 SER A C 1
ATOM 647 O O . SER A 1 85 ? 8.426 -6.093 -20.072 1.00 59.31 85 SER A O 1
ATOM 649 N N . GLY A 1 86 ? 9.795 -4.804 -18.851 1.00 57.72 86 GLY A N 1
ATOM 650 C CA . GLY A 1 86 ? 10.525 -4.234 -19.984 1.00 57.72 86 GLY A CA 1
ATOM 651 C C . GLY A 1 86 ? 11.914 -4.855 -20.082 1.00 57.72 86 GLY A C 1
ATOM 652 O O . GLY A 1 86 ? 12.704 -4.731 -19.149 1.00 57.72 86 GLY A O 1
ATOM 653 N N . THR A 1 87 ? 12.232 -5.514 -21.195 1.00 55.94 87 THR A N 1
ATOM 654 C CA . THR A 1 87 ? 13.587 -6.013 -21.467 1.00 55.94 87 THR A CA 1
ATOM 655 C C . THR A 1 87 ? 14.336 -4.978 -22.301 1.00 55.94 87 THR A C 1
ATOM 657 O O . THR A 1 87 ? 13.910 -4.651 -23.405 1.00 55.94 87 THR A O 1
ATOM 660 N N . TYR A 1 88 ? 15.446 -4.449 -21.784 1.00 52.34 88 TYR A N 1
ATOM 661 C CA . TYR A 1 88 ? 16.321 -3.544 -22.530 1.00 52.34 88 TYR A CA 1
ATOM 662 C C . TYR A 1 88 ? 17.542 -4.322 -23.026 1.00 52.34 88 TYR A C 1
ATOM 664 O O . TYR A 1 88 ? 18.426 -4.666 -22.244 1.00 52.34 88 TYR A O 1
ATOM 672 N N . THR A 1 89 ? 17.587 -4.639 -24.320 1.00 62.91 89 THR A N 1
ATOM 673 C CA . THR A 1 89 ? 18.765 -5.242 -24.956 1.00 62.91 89 THR A CA 1
ATOM 674 C C . THR A 1 89 ? 19.723 -4.137 -25.379 1.00 62.91 89 THR A C 1
ATOM 676 O O . THR A 1 89 ? 19.460 -3.412 -26.338 1.00 62.91 89 THR A O 1
ATOM 679 N N . THR A 1 90 ? 20.843 -3.995 -24.675 1.00 67.94 90 THR A N 1
ATOM 680 C CA . THR A 1 90 ? 21.948 -3.145 -25.131 1.00 67.94 90 THR A CA 1
ATOM 681 C C . THR A 1 90 ? 22.585 -3.755 -26.386 1.00 67.94 90 THR A C 1
ATOM 683 O O . THR A 1 90 ? 22.962 -4.927 -26.335 1.00 67.94 90 THR A O 1
ATOM 686 N N . PRO A 1 91 ? 22.745 -3.009 -27.495 1.00 71.12 91 PRO A N 1
ATOM 687 C CA . PRO A 1 91 ? 23.473 -3.505 -28.657 1.00 71.12 91 PRO A CA 1
ATOM 688 C C . PRO A 1 91 ? 24.951 -3.711 -28.295 1.00 71.12 91 PRO A C 1
ATOM 690 O O . PRO A 1 91 ? 25.674 -2.757 -28.009 1.00 71.12 91 PRO A O 1
ATOM 693 N N . THR A 1 92 ? 25.403 -4.965 -28.290 1.00 71.81 92 THR A N 1
ATOM 694 C CA . THR A 1 92 ? 26.821 -5.313 -28.156 1.00 71.81 92 THR A CA 1
ATOM 695 C C . THR A 1 92 ? 27.485 -5.175 -29.521 1.00 71.81 92 THR A C 1
ATOM 697 O O . THR A 1 92 ? 27.153 -5.912 -30.444 1.00 71.81 92 THR A O 1
ATOM 700 N N . GLN A 1 93 ? 28.425 -4.236 -29.656 1.00 72.50 93 GLN A N 1
ATOM 701 C CA . GLN A 1 93 ? 29.278 -4.145 -30.841 1.00 72.50 93 GLN A CA 1
ATOM 702 C C . GLN A 1 93 ? 30.480 -5.076 -30.671 1.00 72.50 93 GLN A C 1
ATOM 704 O O . GLN A 1 93 ? 31.237 -4.951 -29.708 1.00 72.50 93 GLN A O 1
ATOM 709 N N . SER A 1 94 ? 30.659 -6.012 -31.602 1.00 64.69 94 SER A N 1
ATOM 710 C CA . SER A 1 94 ? 31.834 -6.883 -31.670 1.00 64.69 94 SER A CA 1
ATOM 711 C C . SER A 1 94 ? 32.703 -6.456 -32.850 1.00 64.69 94 SER A C 1
ATOM 713 O O . SER A 1 94 ? 32.284 -6.558 -33.999 1.00 64.69 94 SER A O 1
ATOM 715 N N . TYR A 1 95 ? 33.914 -5.968 -32.573 1.00 73.50 95 TYR A N 1
ATOM 716 C CA . TYR A 1 95 ? 34.908 -5.656 -33.600 1.00 73.50 95 TYR A CA 1
ATOM 717 C C . TYR A 1 95 ? 35.848 -6.856 -33.763 1.00 73.50 95 TYR A C 1
ATOM 719 O O . TYR A 1 95 ? 36.555 -7.219 -32.824 1.00 73.50 95 TYR A O 1
ATOM 727 N N . THR A 1 96 ? 35.864 -7.476 -34.945 1.00 78.00 96 THR A N 1
ATOM 728 C CA . THR A 1 96 ? 36.837 -8.520 -35.301 1.00 78.00 96 THR A CA 1
ATOM 729 C C . THR A 1 96 ? 37.840 -7.948 -36.297 1.00 78.00 96 THR A C 1
ATOM 731 O O . THR A 1 96 ? 37.476 -7.605 -37.418 1.00 78.00 96 THR A O 1
ATOM 734 N N . THR A 1 97 ? 39.110 -7.857 -35.901 1.00 75.81 97 THR A N 1
ATOM 735 C CA . THR A 1 97 ? 40.213 -7.495 -36.802 1.00 75.81 97 THR A CA 1
ATOM 736 C C . THR A 1 97 ? 40.743 -8.765 -37.463 1.00 75.81 97 THR A C 1
ATOM 738 O O . THR A 1 97 ? 41.340 -9.604 -36.793 1.00 75.81 97 THR A O 1
ATOM 741 N N . ALA A 1 98 ? 40.519 -8.924 -38.768 1.00 74.44 98 ALA A N 1
ATOM 742 C CA . ALA A 1 98 ? 41.107 -10.007 -39.553 1.00 74.44 98 ALA A CA 1
ATOM 743 C C . ALA A 1 98 ? 42.403 -9.518 -40.219 1.00 74.44 98 ALA A C 1
ATOM 745 O O . ALA A 1 98 ? 42.376 -8.565 -40.994 1.00 74.44 98 ALA A O 1
ATOM 746 N N . ASN A 1 99 ? 43.530 -10.175 -39.935 1.00 71.38 99 ASN A N 1
ATOM 747 C CA . ASN A 1 99 ? 44.786 -9.963 -40.656 1.00 71.38 99 ASN A CA 1
ATOM 748 C C . ASN A 1 99 ? 44.930 -11.052 -41.724 1.00 71.38 99 ASN A C 1
ATOM 750 O O . ASN A 1 99 ? 45.049 -12.228 -41.386 1.00 71.38 99 ASN A O 1
ATOM 754 N N . ALA A 1 100 ? 44.915 -10.664 -43.000 1.00 69.75 100 ALA A N 1
ATOM 755 C CA . ALA A 1 100 ? 45.178 -11.559 -44.122 1.00 69.75 100 ALA A CA 1
ATOM 756 C C . ALA A 1 100 ? 46.614 -11.343 -44.620 1.00 69.75 100 ALA A C 1
ATOM 758 O O . ALA A 1 100 ? 46.934 -10.290 -45.167 1.00 69.75 100 ALA A O 1
ATOM 759 N N . THR A 1 101 ? 47.485 -12.331 -44.427 1.00 63.72 101 THR A N 1
ATOM 760 C CA . THR A 1 101 ? 48.816 -12.375 -45.043 1.00 63.72 101 THR A CA 1
ATOM 761 C C . THR A 1 101 ? 48.739 -13.180 -46.336 1.00 63.72 101 THR A C 1
ATOM 763 O O . THR A 1 101 ? 48.509 -14.387 -46.322 1.00 63.72 101 THR A O 1
ATOM 766 N N . ALA A 1 102 ? 48.907 -12.504 -47.473 1.00 57.59 102 ALA A N 1
ATOM 767 C CA . ALA A 1 102 ? 49.078 -13.165 -48.760 1.00 57.59 102 ALA A CA 1
ATOM 768 C C . ALA A 1 102 ? 50.541 -13.612 -48.889 1.00 57.59 102 ALA A C 1
ATOM 770 O O . ALA A 1 102 ? 51.439 -12.774 -48.957 1.00 57.59 102 ALA A O 1
ATOM 771 N N . TYR A 1 103 ? 50.778 -14.923 -48.896 1.00 59.69 103 TYR A N 1
ATOM 772 C CA . TYR A 1 103 ? 52.058 -15.488 -49.315 1.00 59.69 103 TYR A CA 1
ATOM 773 C C . TYR A 1 103 ? 52.011 -15.640 -50.838 1.00 59.69 103 TYR A C 1
ATOM 775 O O . TYR A 1 103 ? 51.207 -16.420 -51.351 1.00 59.69 103 TYR A O 1
ATOM 783 N N . GLY A 1 104 ? 52.801 -14.819 -51.532 1.00 55.88 104 GLY A N 1
ATOM 784 C CA . GLY A 1 104 ? 53.092 -14.939 -52.962 1.00 55.88 104 GLY A CA 1
ATOM 785 C C . GLY A 1 104 ? 54.389 -15.693 -53.199 1.00 55.88 104 GLY A C 1
ATOM 786 O O . GLY A 1 104 ? 55.243 -15.679 -52.283 1.00 55.88 104 GLY A O 1
#

Foldseek 3Di:
DVVVVVVVVVVVPPPLWDDADPQDPQWYKDWDDPDPQDIDIATDIHPRYDQVNSVVSSVVVVVVVCVVSPHDDDDDPDDDTDDDDDDDDDDDDDDDDDDDDDDD

pLDDT: mean 78.0, std 13.1, range [51.91, 93.5]

Secondary structure (DSSP, 8-state):
-HHHHHHHHHHHTS-SPPPS-BS-TT-EEEEEEEETTEEEEEEE--TTS-HHHHHHHHHHHHHHHHHHTT-S----S---------------------------